Protein AF-A0A7V9UDL5-F1 (afdb_monomer_lite)

Structure (mmCIF, N/CA/C/O backbone):
data_AF-A0A7V9UDL5-F1
#
_entry.id   AF-A0A7V9UDL5-F1
#
loop_
_atom_site.group_PDB
_atom_site.id
_atom_site.type_symbol
_atom_site.label_atom_id
_atom_site.label_alt_id
_atom_site.label_comp_id
_atom_site.label_asym_id
_atom_site.label_entity_id
_atom_site.label_seq_id
_atom_site.pdbx_PDB_ins_code
_atom_site.Cartn_x
_atom_site.Cartn_y
_atom_site.Cartn_z
_atom_site.occupancy
_atom_site.B_iso_or_equiv
_atom_site.auth_seq_id
_atom_site.auth_comp_id
_atom_site.auth_asym_id
_atom_site.auth_atom_id
_atom_site.pdbx_PDB_model_num
ATOM 1 N N . MET A 1 1 ? 11.988 12.700 -22.140 1.00 68.25 1 MET A N 1
ATOM 2 C CA . MET A 1 1 ? 12.160 11.295 -21.725 1.00 68.25 1 MET A CA 1
ATOM 3 C C . MET A 1 1 ? 10.809 10.626 -21.838 1.00 68.25 1 MET A C 1
ATOM 5 O O . MET A 1 1 ? 9.812 11.294 -21.587 1.00 68.25 1 MET A O 1
ATOM 9 N N . ASP A 1 2 ? 10.783 9.386 -22.307 1.00 92.56 2 ASP A N 1
ATOM 10 C CA . ASP A 1 2 ? 9.571 8.571 -22.380 1.00 92.56 2 ASP A CA 1
ATOM 11 C C . ASP A 1 2 ? 9.489 7.725 -21.104 1.00 92.56 2 ASP A C 1
ATOM 13 O O . ASP A 1 2 ? 10.457 7.044 -20.782 1.00 92.56 2 ASP A O 1
ATOM 17 N N . HIS A 1 3 ? 8.368 7.816 -20.384 1.00 95.81 3 HIS A N 1
ATOM 18 C CA . HIS A 1 3 ? 8.089 7.069 -19.148 1.00 95.81 3 HIS A CA 1
ATOM 19 C C . HIS A 1 3 ? 6.838 6.192 -19.290 1.00 95.81 3 HIS A C 1
ATOM 21 O O . HIS A 1 3 ? 6.130 5.917 -18.320 1.00 95.81 3 HIS A O 1
ATOM 27 N N . SER A 1 4 ? 6.490 5.811 -20.522 1.00 97.69 4 SER A N 1
ATOM 28 C CA . SER A 1 4 ? 5.264 5.056 -20.796 1.00 97.69 4 SER A CA 1
ATOM 29 C C . SER A 1 4 ? 5.247 3.695 -20.089 1.00 97.69 4 SER A C 1
ATOM 31 O O . SER A 1 4 ? 4.180 3.239 -19.678 1.00 97.69 4 SER A O 1
ATOM 33 N N . ALA A 1 5 ? 6.413 3.067 -19.895 1.00 97.31 5 ALA A N 1
ATOM 34 C CA . ALA A 1 5 ? 6.533 1.806 -19.165 1.00 97.31 5 ALA A CA 1
ATOM 35 C C . ALA A 1 5 ? 6.292 1.993 -17.657 1.00 97.31 5 ALA A C 1
ATOM 37 O O . ALA A 1 5 ? 5.501 1.260 -17.067 1.00 97.31 5 ALA A O 1
ATOM 38 N N . GLU A 1 6 ? 6.909 3.005 -17.045 1.00 97.75 6 GLU A N 1
ATOM 39 C CA . GLU A 1 6 ? 6.732 3.347 -15.632 1.00 97.75 6 GLU A CA 1
ATOM 40 C C . GLU A 1 6 ? 5.296 3.781 -15.340 1.00 97.75 6 GLU A C 1
ATOM 42 O O . GLU A 1 6 ? 4.740 3.404 -14.312 1.00 97.75 6 GLU A O 1
ATOM 47 N N . LEU A 1 7 ? 4.659 4.518 -16.258 1.00 98.38 7 LEU A N 1
ATOM 48 C CA . LEU A 1 7 ? 3.250 4.885 -16.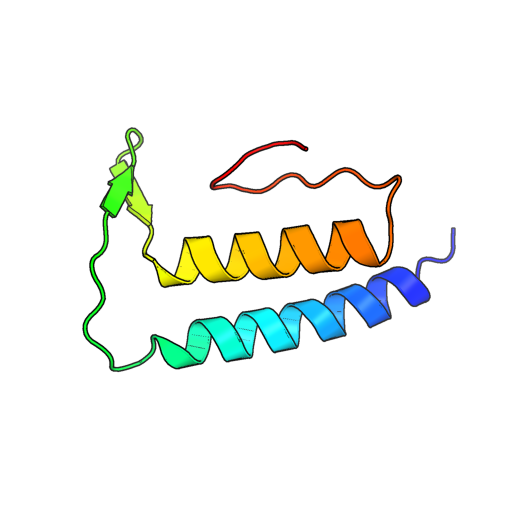138 1.00 98.38 7 LEU A CA 1
ATOM 49 C C . LEU A 1 7 ? 2.339 3.655 -16.200 1.00 98.38 7 LEU A C 1
ATOM 51 O O . LEU A 1 7 ? 1.441 3.520 -15.368 1.00 98.38 7 LEU A O 1
ATOM 55 N N . ALA A 1 8 ? 2.557 2.754 -17.162 1.00 98.56 8 ALA A N 1
ATOM 56 C CA . ALA A 1 8 ? 1.776 1.524 -17.269 1.00 98.56 8 ALA A CA 1
ATOM 57 C C . ALA A 1 8 ? 1.908 0.667 -15.998 1.00 98.56 8 ALA A C 1
ATOM 59 O O . ALA A 1 8 ? 0.898 0.217 -15.452 1.00 98.56 8 ALA A O 1
ATOM 60 N N . PHE A 1 9 ? 3.131 0.529 -15.482 1.00 98.56 9 PHE A N 1
ATOM 61 C CA . PHE A 1 9 ? 3.407 -0.155 -14.223 1.00 98.56 9 PHE A CA 1
ATOM 62 C C . PHE A 1 9 ? 2.748 0.536 -13.019 1.00 98.56 9 PHE A C 1
ATOM 64 O O . PHE A 1 9 ? 2.114 -0.123 -12.198 1.00 98.56 9 PHE A O 1
ATOM 71 N N . ALA A 1 10 ? 2.841 1.865 -12.917 1.00 98.50 10 ALA A N 1
ATOM 72 C CA . ALA A 1 10 ? 2.229 2.620 -11.826 1.00 98.50 10 ALA A CA 1
ATOM 73 C C . ALA A 1 10 ? 0.704 2.446 -11.801 1.00 98.50 10 ALA A C 1
ATOM 75 O O . ALA A 1 10 ? 0.121 2.291 -10.730 1.00 98.50 10 ALA A O 1
ATOM 76 N N . ILE A 1 11 ? 0.054 2.412 -12.970 1.00 98.81 11 ILE A N 1
ATOM 77 C CA . ILE A 1 11 ? -1.386 2.142 -13.085 1.00 98.81 11 ILE A CA 1
ATOM 78 C C . ILE A 1 11 ? -1.725 0.726 -12.603 1.00 98.81 11 ILE A C 1
ATOM 80 O O . ILE A 1 11 ? -2.734 0.544 -11.922 1.00 98.81 11 ILE A O 1
ATOM 84 N N . GLU A 1 12 ? -0.919 -0.277 -12.956 1.00 98.75 12 GLU A N 1
ATOM 85 C CA . GLU A 1 12 ? -1.103 -1.658 -12.494 1.00 98.75 12 GLU A CA 1
ATOM 86 C C . GLU A 1 12 ? -1.001 -1.750 -10.967 1.00 98.75 12 GLU A C 1
ATOM 88 O O . GLU A 1 12 ? -1.933 -2.202 -10.302 1.00 98.75 12 GLU A O 1
ATOM 93 N N . VAL A 1 13 ? 0.085 -1.229 -10.398 1.00 98.62 13 VAL A N 1
ATOM 94 C CA . VAL A 1 13 ? 0.335 -1.275 -8.953 1.00 98.62 13 VAL A CA 1
ATOM 95 C C . VAL A 1 13 ? -0.693 -0.451 -8.171 1.00 98.62 13 VAL A C 1
ATOM 97 O O . VAL A 1 13 ? -1.124 -0.864 -7.096 1.00 98.62 13 VAL A O 1
ATOM 100 N N . ALA A 1 14 ? -1.160 0.675 -8.719 1.00 98.62 14 ALA A N 1
ATOM 101 C CA . ALA A 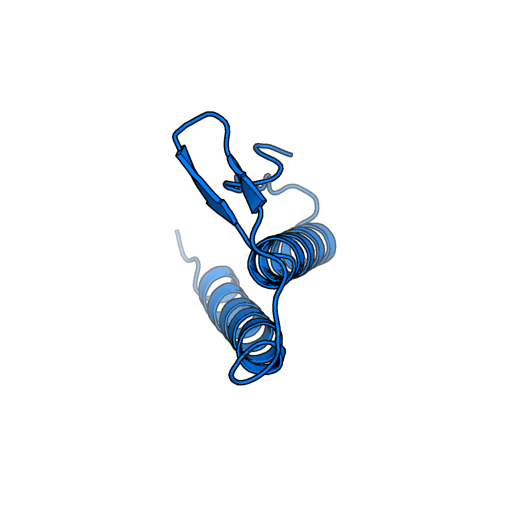1 14 ? -2.236 1.456 -8.114 1.00 98.62 14 ALA A CA 1
ATOM 102 C C . ALA A 1 14 ? -3.560 0.675 -8.051 1.00 98.62 14 ALA A C 1
ATOM 104 O O . ALA A 1 14 ? -4.283 0.784 -7.059 1.00 98.62 14 ALA A O 1
ATOM 105 N N . LYS A 1 15 ? -3.879 -0.144 -9.065 1.00 98.81 15 LYS A N 1
ATOM 106 C CA . LYS A 1 15 ? -5.067 -1.015 -9.035 1.00 98.81 15 LYS A CA 1
ATOM 107 C C . LYS A 1 15 ? -4.948 -2.078 -7.949 1.00 98.81 15 LYS A C 1
ATOM 109 O O . LYS A 1 15 ? -5.891 -2.252 -7.184 1.00 98.81 15 LYS A O 1
ATOM 114 N N . GLU A 1 16 ? -3.790 -2.718 -7.817 1.00 98.62 16 GLU A N 1
ATOM 115 C CA . GLU A 1 16 ? -3.541 -3.693 -6.745 1.00 98.62 16 GLU A CA 1
ATOM 116 C C . GLU A 1 16 ? -3.606 -3.063 -5.351 1.00 98.62 16 GLU A C 1
ATOM 118 O O . GLU A 1 16 ? -4.177 -3.645 -4.424 1.00 98.62 16 GLU A O 1
ATOM 123 N N . GLY A 1 17 ? -3.070 -1.848 -5.203 1.00 98.56 17 GLY A N 1
ATOM 124 C CA . GLY A 1 17 ? -3.222 -1.041 -3.996 1.00 98.56 17 GLY A CA 1
ATOM 125 C C . GLY A 1 17 ? -4.695 -0.756 -3.692 1.00 98.56 17 GLY A C 1
ATOM 126 O O . GLY A 1 17 ? -5.146 -0.966 -2.568 1.00 98.56 17 GLY A O 1
ATOM 127 N N . GLY A 1 18 ? -5.478 -0.377 -4.705 1.00 98.44 18 GLY A N 1
ATOM 128 C CA . GLY A 1 18 ? -6.925 -0.185 -4.589 1.00 98.44 18 GLY A CA 1
ATOM 129 C C . GLY A 1 18 ? -7.669 -1.457 -4.168 1.00 98.44 18 GLY A C 1
ATOM 130 O O . GLY A 1 18 ? -8.509 -1.413 -3.272 1.00 98.44 18 GLY A O 1
ATOM 131 N N . GLU A 1 19 ? -7.327 -2.612 -4.738 1.00 98.38 19 GLU A N 1
ATOM 132 C CA . GLU A 1 19 ? -7.882 -3.908 -4.327 1.00 98.38 19 GLU A CA 1
ATOM 133 C C . GLU A 1 19 ? -7.495 -4.270 -2.888 1.00 98.38 19 GLU A C 1
ATOM 135 O O . GLU A 1 19 ? -8.305 -4.824 -2.139 1.00 98.38 19 GLU A O 1
ATOM 140 N N . ARG A 1 20 ? -6.260 -3.957 -2.472 1.00 97.56 20 ARG A N 1
ATOM 141 C CA . ARG A 1 20 ? -5.807 -4.137 -1.088 1.00 97.56 20 ARG A CA 1
ATOM 142 C C . ARG A 1 20 ? -6.576 -3.243 -0.124 1.00 97.56 20 ARG A C 1
ATOM 144 O O . ARG A 1 20 ? -6.940 -3.736 0.949 1.00 97.56 20 ARG A O 1
ATOM 151 N N . ALA A 1 21 ? -6.826 -1.996 -0.515 1.00 97.81 21 ALA A N 1
ATOM 152 C CA . ALA A 1 21 ? -7.602 -1.029 0.249 1.00 97.81 21 ALA A CA 1
ATOM 153 C C . ALA A 1 21 ? -9.065 -1.467 0.390 1.00 97.81 21 ALA A C 1
ATOM 155 O O . ALA A 1 21 ? -9.615 -1.472 1.490 1.00 97.81 21 ALA A O 1
ATOM 156 N N . LEU A 1 22 ? -9.672 -1.938 -0.704 1.00 97.94 22 LEU A N 1
ATOM 157 C CA . LEU A 1 22 ? -11.068 -2.374 -0.731 1.00 97.94 22 LEU A CA 1
ATOM 158 C C . LEU A 1 22 ? -11.347 -3.537 0.231 1.00 97.94 22 LEU A C 1
ATOM 160 O O . LEU A 1 22 ? -12.449 -3.635 0.760 1.00 97.94 22 LEU A O 1
ATOM 164 N N . ARG A 1 23 ? -10.351 -4.385 0.526 1.00 94.06 23 ARG A N 1
ATOM 165 C CA . ARG A 1 23 ? -10.492 -5.457 1.530 1.00 94.06 23 ARG A CA 1
ATOM 166 C C . ARG A 1 23 ? -10.766 -4.946 2.948 1.00 94.06 23 ARG A C 1
ATOM 168 O O . ARG A 1 23 ? -11.286 -5.713 3.749 1.00 94.06 23 ARG A O 1
ATOM 175 N N . GLY A 1 24 ? -10.407 -3.700 3.258 1.00 94.31 24 GLY A N 1
ATOM 176 C CA . GLY A 1 24 ? -10.727 -3.056 4.535 1.00 94.31 24 GLY A CA 1
ATOM 177 C C . GLY A 1 24 ? -12.070 -2.321 4.546 1.00 94.31 24 GLY A C 1
ATOM 178 O O . GLY A 1 24 ? -12.512 -1.838 5.587 1.00 94.31 24 GLY A O 1
ATOM 179 N N . PHE A 1 25 ? -12.732 -2.201 3.394 1.00 95.38 25 PHE A N 1
ATOM 180 C CA . PHE A 1 25 ? -13.996 -1.487 3.303 1.00 95.38 25 PHE A CA 1
ATOM 181 C C . PHE A 1 25 ? -15.124 -2.302 3.946 1.00 95.38 25 PHE A C 1
ATOM 183 O O . PHE A 1 25 ? -15.325 -3.472 3.629 1.00 95.38 25 PHE A O 1
ATOM 190 N N . GLY A 1 26 ? -15.878 -1.675 4.852 1.00 94.75 26 GLY A N 1
ATOM 191 C CA . GLY A 1 26 ? -16.975 -2.332 5.569 1.00 94.75 26 GLY A CA 1
ATOM 192 C C . GLY A 1 26 ? -16.528 -3.332 6.644 1.00 94.75 26 GLY A C 1
ATOM 193 O O . GLY A 1 26 ? -17.378 -3.998 7.233 1.00 94.75 26 GLY A O 1
ATOM 194 N N . THR A 1 27 ? -15.226 -3.432 6.924 1.00 94.94 27 THR A N 1
ATOM 195 C CA . THR A 1 27 ? -14.684 -4.236 8.027 1.00 94.94 27 THR A CA 1
ATOM 196 C C . THR A 1 27 ? -14.371 -3.363 9.239 1.00 94.94 27 THR A C 1
ATOM 198 O O . THR A 1 27 ? -14.188 -2.153 9.117 1.00 94.94 27 THR A O 1
ATOM 201 N N . THR A 1 28 ? -14.269 -3.965 10.423 1.00 95.81 28 THR A N 1
ATOM 202 C CA . THR A 1 28 ? -13.726 -3.270 11.596 1.00 95.81 28 THR A CA 1
ATOM 203 C C . THR A 1 28 ? -12.218 -3.110 11.434 1.00 95.81 28 THR A C 1
ATOM 205 O O . THR A 1 28 ? -11.512 -4.110 11.347 1.00 95.81 28 THR A O 1
ATOM 208 N N . LEU A 1 29 ? -11.750 -1.863 11.404 1.00 95.38 29 LEU A N 1
ATOM 209 C CA . LEU A 1 29 ? -10.331 -1.506 11.368 1.00 95.38 29 LEU A CA 1
ATOM 210 C C . LEU A 1 29 ? -9.892 -0.954 12.724 1.00 95.38 29 LEU A C 1
ATOM 212 O O . LEU A 1 29 ? -10.724 -0.449 13.486 1.00 95.38 29 LEU A O 1
ATOM 216 N N . THR A 1 30 ? -8.594 -1.016 13.011 1.00 93.81 30 THR A N 1
ATOM 217 C CA . THR A 1 30 ? -8.013 -0.418 14.224 1.00 93.81 30 THR A CA 1
ATOM 218 C C . THR A 1 30 ? -7.175 0.800 13.838 1.00 93.81 30 THR A C 1
ATOM 220 O O . THR A 1 30 ? -5.971 0.667 13.626 1.00 93.81 30 THR A O 1
ATOM 223 N N . PRO A 1 31 ? -7.781 1.997 13.724 1.00 95.50 31 PRO A N 1
ATOM 224 C CA . PRO A 1 31 ? -7.036 3.195 13.374 1.00 95.50 31 PRO A CA 1
ATOM 225 C C . PRO A 1 31 ? -6.074 3.593 14.500 1.00 95.50 31 PRO A C 1
ATOM 227 O O . PRO A 1 31 ? -6.433 3.641 15.679 1.00 95.50 31 PRO A O 1
ATOM 230 N N . GLU A 1 32 ? -4.856 3.940 14.116 1.00 96.94 32 GLU A N 1
ATOM 231 C CA . GLU A 1 32 ? -3.809 4.496 14.960 1.00 96.94 32 GLU A CA 1
ATOM 232 C C . GLU A 1 32 ? -3.702 6.004 14.714 1.00 96.94 32 GLU A C 1
ATOM 234 O O . GLU A 1 32 ? -3.845 6.478 13.585 1.00 96.94 32 GLU A O 1
ATOM 239 N N . ARG A 1 33 ? -3.436 6.779 15.771 1.00 97.25 33 ARG A N 1
ATOM 240 C CA . ARG A 1 33 ? -3.209 8.223 15.649 1.00 97.25 33 ARG A CA 1
ATOM 241 C C . ARG A 1 33 ? -1.714 8.521 15.635 1.00 97.25 33 ARG A C 1
ATOM 243 O O . ARG A 1 33 ? -1.019 8.194 16.596 1.00 97.25 33 ARG A O 1
ATOM 250 N N . LYS A 1 34 ? -1.245 9.156 14.561 1.00 94.12 34 LYS A N 1
ATOM 251 C CA . LYS A 1 34 ? 0.143 9.593 14.371 1.00 94.12 34 LYS A CA 1
ATOM 252 C C . LYS A 1 34 ? 0.470 10.767 15.299 1.00 94.12 34 LYS A C 1
ATOM 254 O O . LYS A 1 34 ? -0.415 11.407 15.875 1.00 94.12 34 LYS A O 1
ATOM 259 N N . SER A 1 35 ? 1.763 11.044 15.469 1.00 94.62 35 SER A N 1
ATOM 260 C CA . SER A 1 35 ? 2.261 12.114 16.348 1.00 94.62 35 SER A CA 1
ATOM 261 C C . SER A 1 35 ? 1.832 13.514 15.903 1.00 94.62 35 SER A C 1
ATOM 263 O O . SER A 1 35 ? 1.685 14.401 16.741 1.00 94.62 35 SER A O 1
ATOM 265 N N . ASP A 1 36 ? 1.592 13.700 14.606 1.00 94.94 36 ASP A N 1
ATOM 266 C CA . ASP A 1 36 ? 1.058 14.927 14.007 1.00 94.94 36 ASP A CA 1
ATOM 267 C C . ASP A 1 36 ? -0.477 15.043 14.109 1.00 94.94 36 ASP A C 1
ATOM 269 O O . ASP A 1 36 ? -1.062 16.033 13.672 1.00 94.94 36 ASP A O 1
ATOM 273 N N . GLY A 1 37 ? -1.137 14.055 14.722 1.00 94.88 37 GLY A N 1
ATOM 274 C CA . GLY A 1 37 ? -2.580 14.021 14.937 1.00 94.88 37 GLY A CA 1
ATOM 275 C C . GLY A 1 37 ? -3.391 13.431 13.783 1.00 94.88 37 GLY A C 1
ATOM 276 O O . GLY A 1 37 ? -4.612 13.318 13.924 1.00 94.88 37 GLY A O 1
ATOM 277 N N . THR A 1 38 ? -2.750 13.028 12.682 1.00 96.94 38 THR A N 1
ATOM 27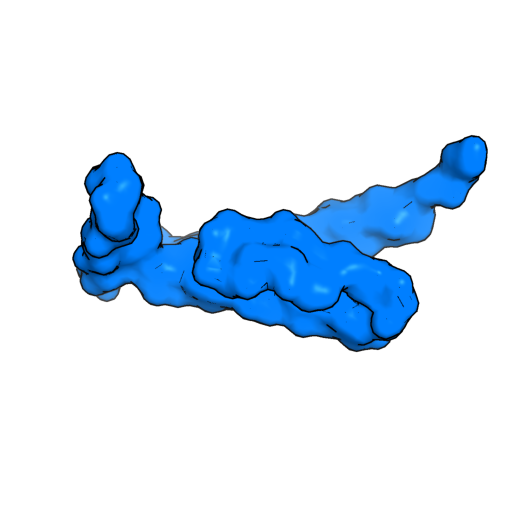8 C CA . THR A 1 38 ? -3.413 12.339 11.564 1.00 96.94 38 THR A CA 1
ATOM 279 C C . THR A 1 38 ? -3.701 10.870 11.898 1.00 96.94 38 THR A C 1
ATOM 281 O O . THR A 1 38 ? -3.185 10.319 12.874 1.00 96.94 38 THR A O 1
ATOM 284 N N . TRP A 1 39 ? -4.589 10.238 11.129 1.00 96.94 39 TRP A N 1
ATOM 285 C CA . TRP A 1 39 ? -4.966 8.836 11.314 1.00 96.94 39 TRP A CA 1
ATOM 286 C C . TRP A 1 39 ? -4.292 7.956 10.272 1.00 96.94 39 TRP A C 1
ATOM 288 O O . TRP A 1 39 ? -4.189 8.348 9.115 1.00 96.94 39 TRP A O 1
ATOM 298 N N . VAL A 1 40 ? -3.926 6.746 10.682 1.00 97.56 40 VAL A N 1
ATOM 299 C CA . VAL A 1 40 ? -3.459 5.674 9.803 1.00 97.56 40 VAL A CA 1
ATOM 300 C C . VAL A 1 40 ? -4.109 4.364 10.229 1.00 97.56 40 VAL A C 1
ATOM 302 O O . VAL A 1 40 ? -4.331 4.129 11.415 1.00 97.56 40 VAL A O 1
ATOM 305 N N . THR A 1 41 ? -4.432 3.497 9.284 1.00 97.19 41 THR A N 1
ATOM 306 C CA . THR A 1 41 ? -4.958 2.155 9.547 1.00 97.19 41 THR A CA 1
ATOM 307 C C . THR A 1 41 ? -3.950 1.084 9.149 1.00 97.19 41 THR A C 1
ATOM 309 O O . THR A 1 41 ? -2.977 1.323 8.428 1.00 97.19 41 THR A O 1
ATOM 312 N N . GLU A 1 42 ? -4.211 -0.150 9.565 1.00 96.50 42 GLU A N 1
ATOM 313 C CA . GLU A 1 42 ? -3.494 -1.323 9.077 1.00 96.50 42 GLU A CA 1
ATOM 314 C C . GLU A 1 42 ? -3.610 -1.502 7.551 1.00 96.50 42 GLU A C 1
ATOM 316 O O . GLU A 1 42 ? -2.766 -2.154 6.933 1.00 96.50 42 GLU A O 1
ATOM 321 N N . VAL A 1 43 ? -4.648 -0.930 6.932 1.00 97.75 43 VAL A N 1
ATOM 322 C CA . VAL A 1 43 ? -4.879 -0.993 5.488 1.00 97.75 43 VAL A CA 1
ATOM 323 C C . VAL A 1 43 ? -3.971 -0.013 4.757 1.00 97.75 43 VAL A C 1
ATOM 325 O O . VAL A 1 43 ? -3.343 -0.423 3.784 1.00 97.75 43 VAL A O 1
ATOM 328 N N . ASP A 1 44 ? -3.841 1.221 5.251 1.00 97.44 44 ASP A N 1
ATOM 329 C CA . ASP A 1 44 ? -2.951 2.241 4.677 1.00 97.44 44 ASP A CA 1
ATOM 330 C C . ASP A 1 44 ? -1.503 1.735 4.646 1.00 97.44 44 ASP A C 1
ATOM 332 O O . ASP A 1 44 ? -0.876 1.676 3.585 1.00 97.44 44 ASP A O 1
ATOM 336 N N . LYS A 1 45 ? -1.022 1.221 5.788 1.00 97.31 45 LYS A N 1
ATOM 337 C CA . LYS A 1 45 ? 0.309 0.605 5.909 1.00 97.31 45 LYS A CA 1
ATOM 338 C C . LYS A 1 45 ? 0.485 -0.550 4.924 1.00 97.31 45 LYS A C 1
ATOM 340 O O . LYS A 1 45 ? 1.483 -0.629 4.217 1.00 97.31 45 LYS A O 1
ATOM 345 N N . ALA A 1 46 ? -0.505 -1.439 4.826 1.00 97.50 46 ALA A N 1
ATOM 346 C CA . ALA A 1 46 ? -0.413 -2.593 3.938 1.00 97.50 46 ALA A CA 1
ATOM 347 C C . ALA A 1 46 ? -0.441 -2.227 2.444 1.00 97.50 46 ALA A C 1
ATOM 349 O O . ALA A 1 46 ? 0.122 -2.969 1.635 1.00 97.50 46 ALA A O 1
ATOM 350 N N . VAL A 1 47 ? -1.103 -1.130 2.066 1.00 98.50 47 VAL A N 1
ATOM 351 C CA . VAL A 1 47 ? -1.054 -0.591 0.702 1.00 98.50 47 VAL A CA 1
ATOM 352 C C . VAL A 1 47 ? 0.338 -0.034 0.415 1.00 98.50 47 VAL A C 1
ATOM 354 O O . VAL A 1 47 ? 0.922 -0.416 -0.598 1.00 98.50 47 VAL A O 1
ATOM 357 N N . GLU A 1 48 ? 0.909 0.782 1.307 1.00 98.50 48 GLU A N 1
ATOM 358 C CA . GLU A 1 48 ? 2.268 1.309 1.121 1.00 98.50 48 GLU A CA 1
ATOM 359 C C . GLU A 1 48 ? 3.294 0.175 0.994 1.00 98.50 48 GLU A C 1
ATOM 361 O O . GLU A 1 48 ? 4.057 0.148 0.027 1.00 98.50 48 GLU A O 1
ATOM 366 N N . THR A 1 49 ? 3.269 -0.811 1.898 1.00 98.19 49 THR A N 1
ATOM 367 C CA . THR A 1 49 ? 4.183 -1.961 1.843 1.00 98.19 49 THR A CA 1
ATOM 368 C C . 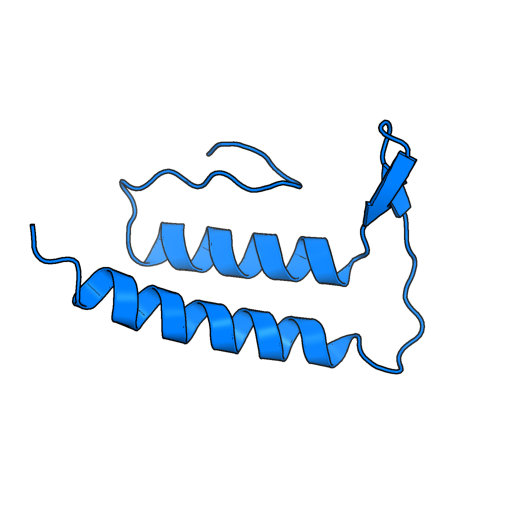THR A 1 49 ? 4.057 -2.731 0.521 1.00 98.19 49 THR A C 1
ATOM 370 O O . THR A 1 49 ? 5.070 -3.148 -0.046 1.00 98.19 49 THR A O 1
ATOM 373 N N . LEU A 1 50 ? 2.835 -2.916 -0.005 1.00 98.44 50 LEU A N 1
ATOM 374 C CA . LEU A 1 50 ? 2.617 -3.563 -1.306 1.00 98.44 50 LEU A CA 1
ATOM 375 C C . LEU A 1 50 ? 3.283 -2.764 -2.427 1.00 98.44 50 LEU A C 1
ATOM 377 O O . LEU A 1 50 ? 4.048 -3.332 -3.206 1.00 98.44 50 LEU A O 1
ATOM 381 N N . ILE A 1 51 ? 3.013 -1.460 -2.502 1.00 98.44 51 ILE A N 1
ATOM 382 C CA . ILE A 1 51 ? 3.525 -0.593 -3.568 1.00 98.44 51 ILE A CA 1
ATOM 383 C C . ILE A 1 51 ? 5.056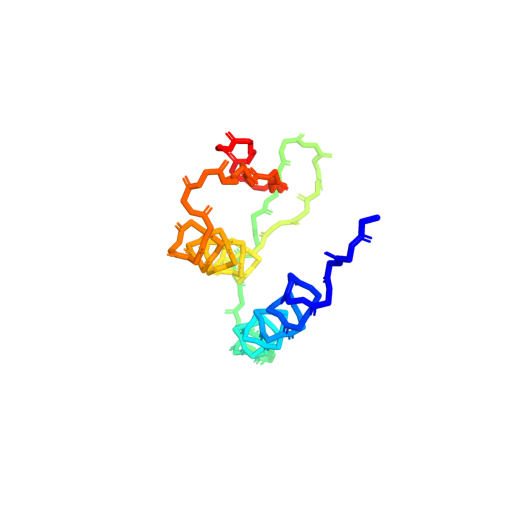 -0.512 -3.500 1.00 98.44 51 ILE A C 1
ATOM 385 O O . ILE A 1 51 ? 5.723 -0.711 -4.517 1.00 98.44 51 ILE A O 1
ATOM 389 N N . ARG A 1 52 ? 5.617 -0.297 -2.301 1.00 98.25 52 ARG A N 1
ATOM 390 C CA . ARG A 1 52 ? 7.065 -0.257 -2.050 1.00 98.25 52 ARG A CA 1
ATOM 391 C C . ARG A 1 52 ? 7.742 -1.533 -2.541 1.00 98.25 52 ARG A C 1
ATOM 393 O O . ARG A 1 52 ? 8.713 -1.464 -3.290 1.00 98.25 52 ARG A O 1
ATOM 400 N N . ARG A 1 53 ? 7.195 -2.699 -2.180 1.00 98.19 53 ARG A N 1
ATOM 401 C CA . ARG A 1 53 ? 7.720 -3.995 -2.625 1.00 98.19 53 ARG A CA 1
ATOM 402 C C . ARG A 1 53 ? 7.654 -4.144 -4.142 1.00 98.19 53 ARG A C 1
ATOM 404 O O . ARG A 1 53 ? 8.642 -4.534 -4.752 1.00 98.19 53 ARG A O 1
ATOM 411 N N . ARG A 1 54 ? 6.514 -3.817 -4.757 1.00 98.38 54 ARG A N 1
ATOM 412 C CA . ARG A 1 54 ? 6.341 -3.907 -6.213 1.00 98.38 54 ARG A CA 1
ATOM 413 C C . ARG A 1 54 ? 7.371 -3.056 -6.952 1.00 98.38 54 ARG A C 1
ATOM 415 O O . ARG A 1 54 ? 7.949 -3.530 -7.926 1.00 98.38 54 ARG A O 1
ATOM 422 N N . ILE A 1 55 ? 7.611 -1.829 -6.488 1.00 98.19 55 ILE A N 1
ATOM 423 C CA . ILE A 1 55 ? 8.617 -0.935 -7.075 1.00 98.19 55 ILE A CA 1
ATOM 424 C C . ILE A 1 55 ? 10.026 -1.497 -6.881 1.00 98.19 55 ILE A C 1
ATOM 426 O O . ILE A 1 55 ? 10.769 -1.537 -7.854 1.00 98.19 55 ILE A O 1
ATOM 430 N N . ALA A 1 56 ? 10.379 -1.980 -5.687 1.00 97.88 56 ALA A N 1
ATOM 431 C CA . ALA A 1 56 ? 11.697 -2.566 -5.435 1.00 97.88 56 ALA A CA 1
ATOM 432 C C . ALA A 1 56 ? 11.971 -3.809 -6.305 1.00 97.88 56 ALA A C 1
ATOM 434 O O . ALA A 1 56 ? 13.080 -3.974 -6.810 1.00 97.88 56 ALA A O 1
ATOM 435 N N . ASP A 1 57 ? 10.954 -4.650 -6.524 1.00 98.12 57 ASP A N 1
ATOM 436 C CA . ASP A 1 57 ? 11.057 -5.855 -7.354 1.00 98.12 57 ASP A CA 1
ATOM 437 C C . ASP A 1 57 ? 11.221 -5.510 -8.852 1.00 98.12 57 ASP A C 1
ATOM 439 O O . ASP A 1 57 ? 12.023 -6.133 -9.550 1.00 98.12 57 ASP A O 1
ATOM 443 N N . ALA A 1 58 ? 10.477 -4.520 -9.365 1.00 98.00 58 ALA A N 1
ATOM 444 C CA . ALA A 1 58 ? 10.485 -4.151 -10.787 1.00 98.00 58 ALA A CA 1
ATOM 445 C C . ALA A 1 58 ? 11.582 -3.138 -11.167 1.00 98.00 58 ALA A C 1
ATOM 447 O O . ALA A 1 58 ? 12.091 -3.164 -12.289 1.00 98.00 58 ALA A O 1
ATOM 448 N N . TYR A 1 59 ? 11.960 -2.261 -10.236 1.00 97.38 59 TYR A N 1
ATOM 449 C CA . TYR A 1 59 ? 12.935 -1.187 -10.423 1.00 97.38 59 TYR A CA 1
ATOM 450 C C . TYR A 1 59 ? 13.937 -1.141 -9.253 1.00 97.38 59 TYR A C 1
ATOM 452 O O . TYR A 1 59 ? 13.902 -0.211 -8.447 1.00 97.38 59 TYR A O 1
ATOM 460 N N . PRO A 1 60 ? 14.896 -2.085 -9.172 1.00 97.31 60 PRO A N 1
ATOM 461 C CA . PRO A 1 60 ? 15.784 -2.233 -8.009 1.00 97.31 60 PRO A CA 1
ATOM 462 C C . PRO A 1 60 ? 16.687 -1.030 -7.692 1.00 97.31 60 PRO A C 1
ATOM 464 O O . PRO A 1 60 ? 17.265 -0.965 -6.613 1.00 97.31 60 PRO A O 1
ATOM 467 N N . ASN A 1 61 ? 16.844 -0.098 -8.637 1.00 97.25 61 ASN A N 1
ATOM 468 C CA . ASN A 1 61 ? 17.650 1.116 -8.475 1.00 97.25 61 ASN A CA 1
ATOM 469 C C . ASN A 1 61 ? 16.805 2.365 -8.167 1.00 97.25 61 ASN A C 1
ATOM 471 O O . ASN A 1 61 ? 17.352 3.464 -8.094 1.00 97.25 61 ASN A O 1
ATOM 475 N N . HIS A 1 62 ? 15.478 2.236 -8.088 1.00 96.94 62 HIS A N 1
ATOM 476 C CA . HIS A 1 62 ? 14.597 3.346 -7.750 1.00 96.94 62 HIS A CA 1
ATOM 477 C C . HIS A 1 62 ? 14.420 3.430 -6.240 1.00 96.94 62 HIS A C 1
ATOM 479 O O . HIS A 1 62 ? 14.218 2.420 -5.570 1.00 96.94 62 HIS A O 1
ATOM 485 N N . ASN A 1 63 ? 14.417 4.660 -5.737 1.00 97.56 63 ASN A N 1
ATOM 486 C CA . ASN A 1 63 ? 14.023 4.929 -4.365 1.00 97.56 63 ASN A CA 1
ATOM 487 C C . ASN A 1 63 ? 12.497 5.021 -4.262 1.00 97.56 63 ASN A C 1
ATOM 489 O O . ASN A 1 63 ? 11.810 5.357 -5.233 1.00 97.56 63 ASN A O 1
ATOM 493 N N . PHE A 1 64 ? 11.975 4.799 -3.061 1.00 97.50 64 PHE A N 1
ATOM 494 C CA . PHE A 1 64 ? 10.561 4.987 -2.746 1.00 97.50 64 PHE A CA 1
ATOM 495 C C . PHE A 1 64 ? 10.410 5.941 -1.568 1.00 97.50 64 PHE A C 1
ATOM 497 O O . PHE A 1 64 ? 10.988 5.709 -0.509 1.00 97.50 64 PHE A O 1
ATOM 504 N N . LEU A 1 65 ? 9.603 6.987 -1.744 1.00 98.12 65 LEU A N 1
ATOM 505 C CA . LEU A 1 65 ? 9.245 7.935 -0.694 1.00 98.12 65 LEU A CA 1
ATOM 506 C C . LEU A 1 65 ? 7.765 7.760 -0.341 1.00 98.12 65 LEU A C 1
ATOM 508 O O . LEU A 1 65 ? 6.897 8.228 -1.078 1.00 98.12 65 LEU A O 1
ATOM 512 N N . GLY A 1 66 ? 7.507 7.074 0.771 1.00 96.69 66 GLY A N 1
ATOM 513 C CA . GLY A 1 66 ? 6.172 6.877 1.342 1.00 96.69 66 GLY A CA 1
ATOM 514 C C . GLY A 1 66 ? 5.911 7.761 2.554 1.00 96.69 66 GLY A C 1
ATOM 515 O O . GLY A 1 66 ? 6.842 8.341 3.115 1.00 96.69 66 GLY A O 1
ATOM 516 N N . GLU A 1 67 ? 4.648 7.848 2.963 1.00 95.75 67 GLU A N 1
ATOM 517 C CA . GLU A 1 67 ? 4.245 8.614 4.145 1.00 95.75 67 GLU A CA 1
ATOM 518 C C . GLU A 1 67 ? 4.557 7.851 5.440 1.00 95.75 67 GLU A C 1
ATOM 520 O O . GLU A 1 67 ? 4.944 8.464 6.436 1.00 95.75 67 GLU A O 1
ATOM 525 N N . GLU A 1 68 ? 4.415 6.522 5.428 1.00 94.31 68 GLU A N 1
ATOM 526 C CA . GLU A 1 68 ? 4.468 5.708 6.644 1.00 94.31 68 GLU A CA 1
ATOM 527 C C . GLU A 1 68 ? 5.880 5.224 6.985 1.00 94.31 68 GLU A C 1
ATOM 529 O O . GLU A 1 68 ? 6.299 5.307 8.139 1.00 94.31 68 GLU A O 1
ATOM 534 N N . GLU A 1 69 ? 6.641 4.745 5.997 1.00 93.38 69 GLU A N 1
ATOM 535 C CA . GLU A 1 69 ? 8.003 4.228 6.212 1.00 93.38 69 GLU A CA 1
ATOM 536 C C . GLU A 1 69 ? 9.102 5.160 5.661 1.00 93.38 69 GLU A C 1
ATOM 538 O O . GLU A 1 69 ? 10.293 4.886 5.813 1.00 93.38 69 GLU A O 1
ATOM 543 N N . GLY A 1 70 ? 8.733 6.289 5.044 1.00 94.25 70 GLY A N 1
ATOM 544 C CA . GLY A 1 70 ? 9.686 7.284 4.547 1.00 94.25 70 GLY A CA 1
ATOM 545 C C . GLY A 1 70 ? 10.481 6.822 3.320 1.00 94.25 70 GLY A C 1
ATOM 546 O O . GLY A 1 70 ? 9.984 6.050 2.490 1.00 94.25 70 GLY A O 1
ATOM 547 N N . LEU A 1 71 ? 11.703 7.348 3.174 1.00 96.56 71 LEU A N 1
ATOM 548 C CA . LEU A 1 71 ? 12.579 7.100 2.025 1.00 96.56 71 LEU A CA 1
ATOM 549 C C . LEU A 1 71 ? 13.356 5.784 2.180 1.00 96.56 71 LEU A C 1
ATOM 551 O O . LEU A 1 71 ? 14.051 5.601 3.178 1.00 96.56 71 LEU A O 1
ATOM 555 N N . THR A 1 72 ? 13.301 4.928 1.159 1.00 89.75 72 THR A N 1
ATOM 556 C CA . THR A 1 72 ? 14.237 3.806 0.950 1.00 89.75 72 THR A CA 1
ATOM 557 C C . THR A 1 72 ? 14.971 3.96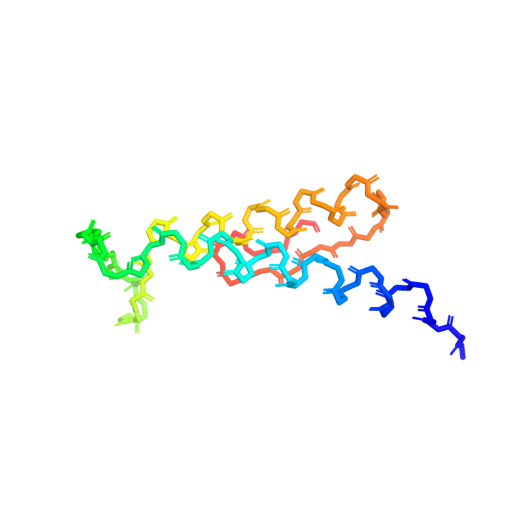9 -0.356 1.00 89.75 72 THR A C 1
ATOM 559 O O . THR A 1 72 ? 14.275 4.357 -1.326 1.00 89.75 72 THR A O 1
#

Foldseek 3Di:
DDCVVVVVLVVVLVVVLVVLLVVCPPHDWDWDADPVRDIDTPSNVVSLVSSQVSCCVVPVPDWDADPPPGID

Secondary structure (DSSP, 8-state):
---HHHHHHHHHHHHHHHHHHHTTTTS---PEEPTTS-EE-HHHHHHHHHHHHHHHHH-TT---B-SSS-B-

Radius of gyration: 13.92 Å; chains: 1; bounding box: 35×21×39 Å

pLDDT: mean 96.5, std 3.8, range [68.25, 98.81]

Sequence (72 aa):
MDHSAELAFAIEVAKEGGERALRGFGTTLTPERKSDGTWVTEVDKAVETLIRRRIADAYPNHNFLGEEEGLT